Protein AF-A0A3C0C8Q9-F1 (afdb_monomer_lite)

pLDDT: mean 91.79, std 11.53, range [37.06, 98.62]

Structure (mmCIF, N/CA/C/O backbone):
data_AF-A0A3C0C8Q9-F1
#
_entry.id   AF-A0A3C0C8Q9-F1
#
loop_
_atom_site.group_PDB
_atom_site.id
_atom_site.type_symbol
_atom_site.label_atom_id
_atom_site.label_alt_id
_atom_site.label_comp_id
_atom_site.label_asym_id
_atom_site.label_entity_id
_atom_site.label_seq_id
_atom_site.pdbx_PDB_ins_code
_atom_site.Cartn_x
_atom_site.Cartn_y
_atom_site.Cartn_z
_atom_site.occupancy
_atom_site.B_iso_or_equiv
_atom_site.auth_seq_id
_atom_site.auth_comp_id
_atom_site.auth_asym_id
_atom_site.auth_atom_id
_atom_site.pdbx_PDB_model_num
ATOM 1 N N . MET A 1 1 ? 6.872 -10.525 24.923 1.00 37.06 1 MET A N 1
ATOM 2 C CA . MET A 1 1 ? 7.585 -9.280 25.269 1.00 37.06 1 MET A CA 1
ATOM 3 C C . MET A 1 1 ? 8.080 -8.710 23.955 1.00 37.06 1 MET A C 1
ATOM 5 O O . MET A 1 1 ? 9.132 -9.119 23.492 1.00 37.06 1 MET A O 1
ATOM 9 N N . PHE A 1 2 ? 7.241 -7.928 23.276 1.00 41.53 2 PHE A N 1
ATOM 10 C CA . PHE A 1 2 ? 7.622 -7.290 22.020 1.00 41.53 2 PHE A CA 1
ATOM 11 C C . PHE A 1 2 ? 8.367 -6.011 22.391 1.00 41.53 2 PHE A C 1
ATOM 13 O O . PHE A 1 2 ? 7.785 -5.118 23.006 1.00 41.53 2 PHE A O 1
ATOM 20 N N . GLU A 1 3 ? 9.670 -5.969 22.116 1.00 50.78 3 GLU A N 1
ATOM 21 C CA . GLU A 1 3 ? 10.396 -4.706 22.061 1.00 50.78 3 GLU A CA 1
ATOM 22 C C . GLU A 1 3 ? 9.685 -3.846 21.020 1.00 50.78 3 GLU A C 1
ATOM 24 O O . GLU A 1 3 ? 9.598 -4.223 19.852 1.00 50.78 3 GLU A O 1
ATOM 29 N N . PHE A 1 4 ? 9.114 -2.724 21.455 1.00 57.06 4 PHE A N 1
ATOM 30 C CA . PHE A 1 4 ? 8.666 -1.699 20.529 1.00 57.06 4 PHE A CA 1
ATOM 31 C C . PHE A 1 4 ? 9.885 -1.295 19.704 1.00 57.06 4 PHE A C 1
ATOM 33 O O . PHE A 1 4 ? 10.831 -0.711 20.237 1.00 57.06 4 PHE A O 1
ATOM 40 N N . ILE A 1 5 ? 9.879 -1.645 18.419 1.00 64.94 5 ILE A N 1
ATOM 41 C CA . ILE A 1 5 ? 10.842 -1.108 17.467 1.00 64.94 5 ILE A CA 1
ATOM 42 C C . ILE A 1 5 ? 10.723 0.415 17.572 1.00 64.94 5 ILE A C 1
ATOM 44 O O . ILE A 1 5 ? 9.624 0.972 17.581 1.00 64.94 5 ILE A O 1
ATOM 48 N N . ASN A 1 6 ? 11.852 1.096 17.744 1.00 88.06 6 ASN A N 1
ATOM 49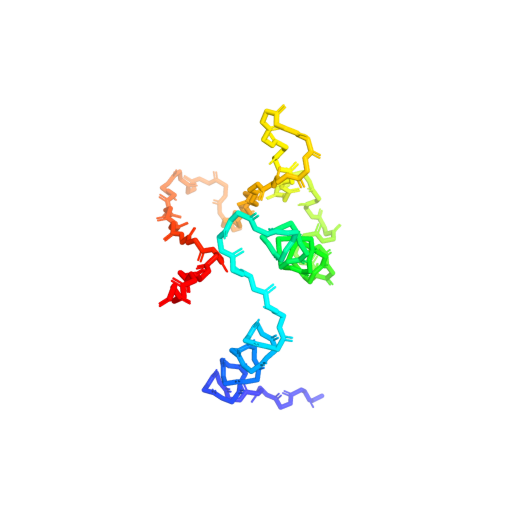 C CA . ASN A 1 6 ? 11.877 2.549 17.756 1.00 88.06 6 ASN A CA 1
ATOM 50 C C . ASN A 1 6 ? 11.263 3.051 16.439 1.00 88.06 6 ASN A C 1
ATOM 52 O O . ASN A 1 6 ? 11.728 2.655 15.372 1.00 88.06 6 ASN A O 1
ATOM 56 N N . PHE A 1 7 ? 10.264 3.939 16.509 1.00 89.88 7 PHE A N 1
ATOM 57 C CA . PHE A 1 7 ? 9.591 4.507 15.331 1.00 89.88 7 PHE A CA 1
ATOM 58 C C . PHE A 1 7 ? 10.580 4.986 14.260 1.00 89.88 7 PHE A C 1
ATOM 60 O O . PHE A 1 7 ? 10.352 4.797 13.070 1.00 89.88 7 PHE A O 1
ATOM 67 N N . LYS A 1 8 ? 11.713 5.571 14.670 1.00 93.06 8 LYS A N 1
ATOM 68 C CA . LYS A 1 8 ? 12.768 5.996 13.746 1.00 93.06 8 LYS A CA 1
ATOM 69 C C . LYS A 1 8 ? 13.336 4.824 12.946 1.00 93.06 8 LYS A C 1
ATOM 71 O O . LYS A 1 8 ? 13.531 4.955 11.742 1.00 93.06 8 LYS A O 1
ATOM 76 N N . ASP A 1 9 ? 13.637 3.715 13.607 1.00 93.62 9 ASP A N 1
ATOM 77 C CA . ASP A 1 9 ? 14.259 2.556 12.971 1.00 93.62 9 ASP A CA 1
ATOM 78 C C . ASP A 1 9 ? 13.265 1.852 12.043 1.00 93.62 9 ASP A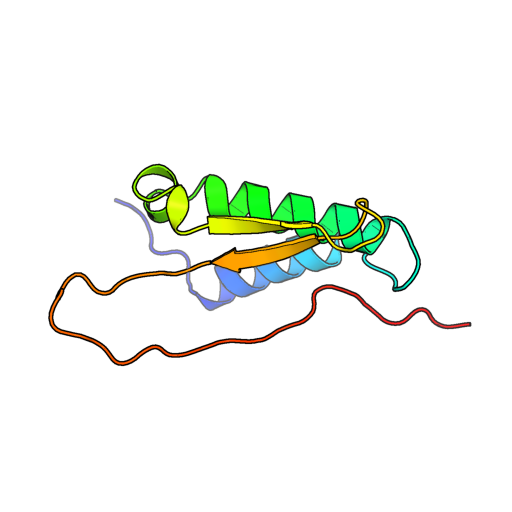 C 1
ATOM 80 O O . ASP A 1 9 ? 13.632 1.474 10.930 1.00 93.62 9 ASP A O 1
ATOM 84 N N . GLU A 1 10 ? 11.993 1.772 12.446 1.00 90.81 10 GLU A N 1
ATOM 85 C CA . GLU A 1 10 ? 10.906 1.274 11.600 1.00 90.81 10 GLU A CA 1
ATOM 86 C C . GLU A 1 10 ? 10.696 2.165 10.370 1.00 90.81 10 GLU A C 1
ATOM 88 O O . GLU A 1 10 ? 10.694 1.670 9.244 1.00 90.81 10 GLU A O 1
ATOM 93 N N . ALA A 1 11 ? 10.615 3.486 10.553 1.00 93.31 11 ALA A N 1
ATOM 94 C CA . ALA A 1 11 ? 10.481 4.433 9.452 1.00 93.31 11 ALA A CA 1
ATOM 95 C C . ALA A 1 11 ? 11.667 4.344 8.479 1.00 93.31 11 ALA A C 1
ATOM 97 O O . ALA A 1 11 ? 11.474 4.373 7.263 1.00 93.31 11 ALA A O 1
ATOM 98 N N . VAL A 1 12 ? 12.896 4.183 8.985 1.00 96.44 12 VAL A N 1
ATOM 99 C CA . VAL A 1 12 ? 14.091 3.982 8.150 1.00 96.44 12 VAL A CA 1
ATOM 100 C C . VAL A 1 12 ? 14.018 2.660 7.388 1.00 96.44 12 VAL A C 1
ATOM 102 O O . VAL A 1 12 ? 14.345 2.635 6.201 1.00 96.44 12 VAL A O 1
ATOM 105 N N . ALA A 1 13 ? 13.605 1.568 8.032 1.00 95.88 13 ALA A N 1
ATOM 106 C CA . ALA A 1 13 ? 13.466 0.269 7.381 1.00 95.88 13 ALA A CA 1
ATOM 107 C C . ALA A 1 13 ? 12.388 0.299 6.286 1.00 95.88 13 ALA A C 1
ATOM 109 O O . ALA A 1 13 ? 12.653 -0.127 5.161 1.00 95.88 13 ALA A O 1
ATOM 110 N N . LEU A 1 14 ? 11.222 0.879 6.583 1.00 95.50 14 LEU A N 1
ATOM 111 C CA . LEU A 1 14 ? 10.129 1.042 5.628 1.00 95.50 14 LEU A CA 1
ATOM 112 C C . LEU A 1 14 ? 10.556 1.918 4.448 1.00 95.50 14 LEU A C 1
ATOM 114 O O . LEU A 1 14 ? 10.344 1.547 3.299 1.00 95.50 14 LEU A O 1
ATOM 118 N N . THR A 1 15 ? 11.234 3.036 4.718 1.00 96.00 15 THR A N 1
ATOM 119 C CA . THR A 1 15 ? 11.759 3.913 3.662 1.00 96.00 15 THR A CA 1
ATOM 120 C C . THR A 1 15 ? 12.752 3.166 2.775 1.00 96.00 15 THR A C 1
ATOM 122 O O . THR A 1 15 ? 12.650 3.241 1.556 1.00 96.00 15 THR A O 1
ATOM 125 N N . LYS A 1 16 ? 13.685 2.400 3.361 1.00 97.56 16 LYS A N 1
ATOM 126 C CA . LYS A 1 16 ? 14.650 1.580 2.607 1.00 97.56 16 LYS A CA 1
ATOM 127 C C . LYS A 1 16 ? 13.973 0.527 1.731 1.00 97.56 16 LYS A C 1
ATOM 129 O O . LYS A 1 16 ? 14.449 0.264 0.631 1.00 97.56 16 LYS A O 1
ATOM 134 N N . TRP A 1 17 ? 12.889 -0.073 2.212 1.00 97.56 17 TRP A N 1
ATOM 135 C CA . TRP A 1 17 ? 12.098 -1.007 1.420 1.00 97.56 17 TRP A CA 1
ATOM 136 C C . TRP A 1 17 ? 11.387 -0.299 0.260 1.00 97.56 17 TRP A C 1
ATOM 138 O O . TRP A 1 17 ? 11.531 -0.739 -0.877 1.00 97.56 17 TRP A O 1
ATOM 148 N N . LEU A 1 18 ? 10.726 0.835 0.506 1.00 96.94 18 LEU A N 1
ATOM 149 C CA . LEU A 1 18 ? 10.052 1.607 -0.545 1.00 96.94 18 LEU A CA 1
ATOM 150 C C . LEU A 1 18 ? 11.018 2.041 -1.657 1.00 96.94 18 LEU A C 1
ATOM 152 O O . LEU A 1 18 ? 10.745 1.786 -2.823 1.00 96.94 18 LEU A O 1
ATOM 156 N N . ILE A 1 19 ? 12.187 2.602 -1.317 1.00 96.31 19 ILE A N 1
ATOM 157 C CA . ILE A 1 19 ? 13.182 3.023 -2.326 1.00 96.31 19 ILE A CA 1
ATOM 158 C C . ILE A 1 19 ? 13.817 1.849 -3.084 1.00 96.31 19 ILE A C 1
ATOM 160 O O . ILE A 1 19 ? 14.450 2.060 -4.115 1.00 96.31 19 ILE A O 1
ATOM 164 N N . SER A 1 20 ? 13.708 0.621 -2.567 1.00 97.19 20 SER A N 1
ATOM 165 C CA . SER A 1 20 ? 14.232 -0.565 -3.254 1.00 97.19 20 SER A CA 1
ATOM 166 C C . SER A 1 20 ? 13.336 -1.025 -4.409 1.00 97.19 20 SER A C 1
ATOM 168 O O . SER A 1 20 ? 13.756 -1.870 -5.197 1.00 97.19 20 SER A O 1
ATOM 170 N N . ILE A 1 21 ? 12.129 -0.456 -4.521 1.00 97.38 21 ILE A N 1
ATOM 171 C CA . ILE A 1 21 ? 11.157 -0.712 -5.581 1.00 97.38 21 ILE A CA 1
ATOM 172 C C . ILE A 1 21 ? 11.171 0.500 -6.525 1.00 97.38 21 ILE A C 1
ATOM 174 O O . ILE A 1 21 ? 10.649 1.553 -6.162 1.00 97.38 21 ILE A O 1
ATOM 178 N N . PRO A 1 22 ? 11.776 0.405 -7.723 1.00 95.69 22 PRO A N 1
ATOM 179 C CA . PRO A 1 22 ? 11.787 1.518 -8.667 1.00 95.69 22 PRO A CA 1
ATOM 180 C C . PRO A 1 22 ? 10.362 1.893 -9.083 1.00 95.69 22 PRO A C 1
ATOM 182 O O . PRO A 1 22 ? 9.621 1.032 -9.546 1.00 95.69 22 PRO A O 1
ATOM 185 N N . SER A 1 23 ? 10.003 3.172 -8.968 1.00 96.12 23 SER A N 1
ATOM 186 C CA . SER A 1 23 ? 8.661 3.686 -9.273 1.00 96.12 23 SER A CA 1
ATOM 187 C C . SER A 1 23 ? 8.692 4.879 -10.228 1.00 96.12 23 SER A C 1
ATOM 189 O O . SER A 1 23 ? 7.975 5.859 -10.060 1.00 96.12 23 SER A O 1
ATOM 191 N N . VAL A 1 24 ? 9.559 4.826 -11.240 1.00 94.81 24 VAL A N 1
ATOM 192 C CA . VAL A 1 24 ? 9.710 5.928 -12.199 1.00 94.81 24 VAL A CA 1
ATOM 193 C C . VAL A 1 24 ? 8.397 6.167 -12.951 1.00 94.81 24 VAL A C 1
ATOM 195 O O . VAL A 1 24 ? 7.835 5.214 -13.497 1.00 94.81 24 VAL A O 1
ATOM 198 N N . THR A 1 25 ? 7.929 7.417 -12.998 1.00 90.94 25 THR A N 1
ATOM 199 C CA . THR A 1 25 ? 6.702 7.813 -13.707 1.00 90.94 25 THR A CA 1
ATOM 200 C C . THR A 1 25 ? 6.720 7.312 -15.156 1.00 90.94 25 THR A C 1
ATOM 202 O O . THR A 1 25 ? 7.765 7.333 -15.810 1.00 90.94 25 THR A O 1
ATOM 205 N N . THR A 1 26 ? 5.572 6.886 -15.687 1.00 85.81 26 THR A N 1
ATOM 206 C CA . THR A 1 26 ? 5.376 6.290 -17.027 1.00 85.81 26 THR A CA 1
ATOM 207 C C . THR A 1 26 ? 6.020 4.917 -17.236 1.00 85.81 26 THR A C 1
ATOM 209 O O . THR A 1 26 ? 6.065 4.406 -18.359 1.00 85.81 26 THR A O 1
ATOM 212 N N . THR A 1 27 ? 6.492 4.282 -16.164 1.00 90.12 27 THR A N 1
ATOM 213 C CA . THR A 1 27 ? 7.016 2.915 -16.200 1.00 90.12 27 THR A CA 1
ATOM 214 C C . THR A 1 27 ? 6.127 1.978 -15.397 1.00 90.12 27 THR A C 1
ATOM 216 O O . THR A 1 27 ? 5.375 2.394 -14.520 1.00 90.12 27 THR A O 1
ATOM 219 N N . LYS A 1 28 ? 6.279 0.670 -15.623 1.00 91.12 28 LYS A N 1
ATOM 220 C CA . LYS A 1 28 ? 5.583 -0.351 -14.827 1.00 91.12 28 LYS A CA 1
ATOM 221 C C . LYS A 1 28 ? 5.874 -0.243 -13.315 1.00 91.12 28 LYS A C 1
ATOM 223 O O . LYS A 1 28 ? 5.077 -0.714 -12.508 1.00 91.12 28 LYS A O 1
ATOM 228 N N . GLY A 1 29 ? 6.967 0.422 -12.932 1.00 94.25 29 GLY A N 1
ATOM 229 C CA . GLY A 1 29 ? 7.340 0.638 -11.537 1.00 94.25 29 GLY A CA 1
ATOM 230 C C . GLY A 1 29 ? 6.253 1.312 -10.694 1.00 94.25 29 GLY A C 1
ATOM 231 O O . GLY A 1 29 ? 6.129 1.011 -9.509 1.00 94.25 29 GLY A O 1
ATOM 232 N N . GLU A 1 30 ? 5.424 2.173 -11.293 1.00 94.31 30 GLU A N 1
ATOM 233 C CA . GLU A 1 30 ? 4.286 2.803 -10.606 1.00 94.31 30 GLU A CA 1
ATOM 234 C C . GLU A 1 30 ? 3.256 1.767 -10.131 1.00 94.31 30 GLU A C 1
ATOM 236 O O . GLU A 1 30 ? 2.768 1.830 -9.000 1.00 94.31 30 GLU A O 1
ATOM 241 N N . ALA A 1 31 ? 2.953 0.773 -10.970 1.00 95.62 31 ALA A N 1
ATOM 242 C CA . ALA A 1 31 ? 2.054 -0.318 -10.615 1.00 95.62 31 ALA A CA 1
ATOM 243 C C . ALA A 1 31 ? 2.699 -1.269 -9.594 1.00 95.62 31 ALA A C 1
ATOM 245 O O . ALA A 1 31 ? 2.044 -1.666 -8.627 1.00 95.62 31 ALA A O 1
ATOM 246 N N . ASP A 1 32 ? 3.986 -1.584 -9.775 1.00 97.25 32 ASP A N 1
ATOM 247 C CA . ASP A 1 32 ? 4.719 -2.519 -8.917 1.00 97.25 32 ASP A CA 1
ATOM 248 C C . ASP A 1 32 ? 4.818 -1.996 -7.465 1.00 97.25 32 ASP A C 1
ATOM 250 O O . ASP A 1 32 ? 4.560 -2.746 -6.517 1.00 97.25 32 ASP A O 1
ATOM 254 N N . ILE A 1 33 ? 5.123 -0.703 -7.259 1.00 97.75 33 ILE A N 1
ATOM 255 C CA . ILE A 1 33 ? 5.164 -0.119 -5.906 1.00 97.75 33 ILE A CA 1
ATOM 256 C C . ILE A 1 33 ? 3.771 -0.037 -5.271 1.00 97.75 33 ILE A C 1
ATOM 258 O O . ILE A 1 33 ? 3.621 -0.335 -4.084 1.00 97.75 33 ILE A O 1
ATOM 262 N N . ALA A 1 34 ? 2.737 0.302 -6.048 1.00 97.25 34 ALA A N 1
ATOM 263 C CA . ALA A 1 34 ? 1.367 0.363 -5.548 1.00 97.25 34 ALA A CA 1
ATOM 264 C C . ALA A 1 34 ? 0.869 -1.025 -5.110 1.00 97.25 34 ALA A C 1
ATOM 266 O O . ALA A 1 34 ? 0.265 -1.165 -4.045 1.00 97.25 34 ALA A O 1
ATOM 267 N N . GLU A 1 35 ? 1.159 -2.075 -5.884 1.00 97.81 35 GLU A N 1
ATOM 268 C CA . GLU A 1 35 ? 0.828 -3.448 -5.497 1.00 97.81 35 GLU A CA 1
ATOM 269 C C . GLU A 1 35 ? 1.562 -3.859 -4.211 1.00 97.81 35 GLU A C 1
ATOM 271 O O . GLU A 1 35 ? 0.950 -4.426 -3.300 1.00 97.81 35 GLU A O 1
ATOM 276 N N . ALA A 1 36 ? 2.859 -3.553 -4.108 1.00 98.06 36 ALA A N 1
ATOM 277 C CA . ALA A 1 36 ? 3.665 -3.893 -2.939 1.00 98.06 36 ALA A CA 1
ATOM 278 C C . ALA A 1 36 ? 3.140 -3.226 -1.657 1.00 98.06 36 ALA A C 1
ATOM 280 O O . ALA A 1 36 ? 2.964 -3.903 -0.640 1.00 98.06 36 ALA A O 1
ATOM 281 N N . VAL A 1 37 ? 2.832 -1.925 -1.707 1.00 97.88 37 VAL A N 1
ATOM 282 C CA . VAL A 1 37 ? 2.258 -1.185 -0.572 1.00 97.88 37 VAL A CA 1
ATOM 283 C C . VAL A 1 37 ? 0.877 -1.727 -0.210 1.00 97.88 37 VAL A C 1
ATOM 285 O O . VAL A 1 37 ? 0.603 -1.952 0.969 1.00 97.88 37 VAL A O 1
ATOM 288 N N . TRP A 1 38 ? 0.016 -1.998 -1.196 1.00 98.38 38 TRP A N 1
ATOM 289 C CA . TRP A 1 38 ? -1.315 -2.549 -0.937 1.00 98.38 38 TRP A CA 1
ATOM 290 C C . TRP A 1 38 ? -1.243 -3.918 -0.253 1.00 98.38 38 TRP A C 1
ATOM 292 O O . TRP A 1 38 ? -1.944 -4.144 0.732 1.00 98.38 38 TRP A O 1
ATOM 302 N N . ARG A 1 39 ? -0.363 -4.816 -0.718 1.00 98.19 39 ARG A N 1
ATOM 303 C CA . ARG A 1 39 ? -0.142 -6.130 -0.089 1.00 98.19 39 ARG A CA 1
ATOM 304 C C . ARG A 1 39 ? 0.378 -5.996 1.343 1.00 98.19 39 ARG A C 1
ATOM 306 O O . ARG A 1 39 ? -0.140 -6.667 2.229 1.00 98.19 39 ARG A O 1
ATOM 313 N N . ALA A 1 40 ? 1.341 -5.103 1.580 1.00 97.69 40 ALA A N 1
ATOM 314 C CA . ALA A 1 40 ? 1.877 -4.861 2.918 1.00 97.69 40 ALA A CA 1
ATOM 315 C C . ALA A 1 40 ? 0.800 -4.338 3.885 1.00 97.69 40 ALA A C 1
ATOM 317 O O . ALA A 1 40 ? 0.694 -4.830 5.006 1.00 97.69 40 ALA A O 1
ATOM 318 N N . LEU A 1 41 ? -0.042 -3.394 3.444 1.00 97.75 41 LEU A N 1
ATOM 319 C CA . LEU A 1 41 ? -1.176 -2.903 4.235 1.00 97.75 41 LEU A CA 1
ATOM 320 C C . LEU A 1 41 ? -2.200 -4.010 4.493 1.00 97.75 41 LEU A C 1
ATOM 322 O O . LEU A 1 41 ? -2.630 -4.191 5.631 1.00 97.75 41 LEU A O 1
ATOM 326 N N . LYS A 1 42 ? -2.553 -4.783 3.462 1.00 98.12 42 LYS A N 1
ATOM 327 C CA . LYS A 1 42 ? -3.499 -5.902 3.557 1.00 98.12 42 LYS A CA 1
ATOM 328 C C . LYS A 1 42 ? -3.075 -6.947 4.589 1.00 98.12 42 LYS A C 1
ATOM 330 O O . LYS A 1 42 ? -3.937 -7.570 5.201 1.00 98.12 42 LYS A O 1
ATOM 335 N N . ASP A 1 43 ? -1.773 -7.121 4.796 1.00 97.44 43 ASP A N 1
ATOM 336 C CA . ASP A 1 43 ? -1.231 -8.080 5.757 1.00 97.44 43 ASP A CA 1
ATOM 337 C C . ASP A 1 43 ? -1.189 -7.568 7.208 1.00 97.44 43 ASP A C 1
ATOM 339 O O . ASP A 1 43 ? -0.897 -8.352 8.117 1.00 97.44 43 ASP A O 1
ATOM 343 N N . THR A 1 44 ? -1.528 -6.302 7.461 1.00 97.06 44 THR A N 1
ATOM 344 C CA . THR A 1 44 ? -1.691 -5.781 8.828 1.00 97.06 44 THR A CA 1
ATOM 345 C C . THR A 1 44 ? -2.949 -6.341 9.494 1.00 97.06 44 THR A C 1
ATOM 347 O O . THR A 1 44 ? -3.950 -6.613 8.829 1.00 97.06 44 THR A O 1
ATOM 350 N N . ASP A 1 45 ? -2.927 -6.477 10.822 1.00 96.81 45 ASP A N 1
ATOM 351 C CA . ASP A 1 45 ? -4.067 -7.009 11.583 1.00 96.81 45 ASP A CA 1
ATOM 352 C C . ASP A 1 45 ? -5.344 -6.190 11.345 1.00 96.81 45 ASP A C 1
ATOM 354 O O . ASP A 1 45 ? -6.409 -6.750 11.092 1.00 96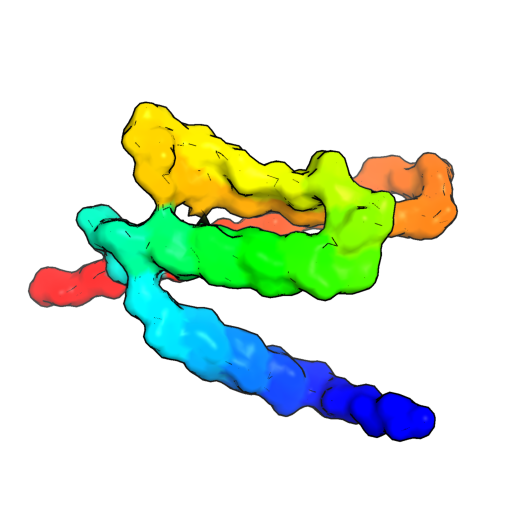.81 45 ASP A O 1
ATOM 358 N N . TYR A 1 46 ? -5.218 -4.860 11.295 1.00 97.38 46 TYR A N 1
ATOM 359 C CA . TYR A 1 46 ? -6.356 -3.971 11.078 1.00 97.38 46 TYR A CA 1
ATOM 360 C C . TYR A 1 46 ? -7.074 -4.238 9.748 1.00 97.38 46 TYR A C 1
ATOM 362 O O . TYR A 1 46 ? -8.299 -4.356 9.724 1.00 97.38 46 TYR A O 1
ATOM 370 N N . PHE A 1 47 ? -6.337 -4.349 8.636 1.00 98.25 47 PHE A N 1
ATOM 371 C CA . PHE A 1 47 ? -6.941 -4.561 7.315 1.00 98.25 47 PHE A CA 1
ATOM 372 C C . PHE A 1 47 ? -7.309 -6.025 7.046 1.00 98.25 47 PHE A C 1
ATOM 374 O O . PHE A 1 47 ? -8.180 -6.278 6.216 1.00 98.25 47 PHE A O 1
ATOM 381 N N . LYS A 1 48 ? -6.738 -6.986 7.784 1.00 97.81 48 LYS A N 1
ATOM 382 C CA . LYS A 1 48 ? -7.258 -8.363 7.829 1.00 97.81 48 LYS A CA 1
ATOM 383 C C . LYS A 1 48 ? -8.642 -8.423 8.470 1.00 97.81 48 LYS A C 1
ATOM 385 O O . LYS A 1 48 ? -9.505 -9.147 7.979 1.00 97.81 48 LYS A O 1
ATOM 390 N N . GLU A 1 49 ? -8.855 -7.663 9.541 1.00 97.62 49 GLU A N 1
ATOM 391 C CA . GLU A 1 49 ? -10.147 -7.570 10.232 1.00 97.62 49 GLU A CA 1
ATOM 392 C C . GLU A 1 49 ? -11.153 -6.673 9.493 1.00 97.62 49 GLU A C 1
ATOM 394 O O . GLU A 1 49 ? -12.358 -6.896 9.577 1.00 97.62 49 GLU A O 1
ATOM 399 N N . ASN A 1 50 ? -10.666 -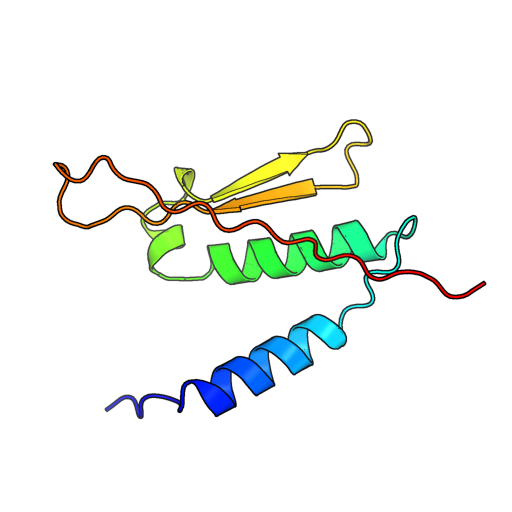5.681 8.739 1.00 97.31 50 ASN A N 1
ATOM 400 C CA . ASN A 1 50 ? -11.478 -4.686 8.036 1.00 97.31 50 ASN A CA 1
ATOM 401 C C . ASN A 1 50 ? -11.109 -4.595 6.537 1.00 97.31 50 ASN A C 1
ATOM 403 O O . ASN A 1 50 ? -10.657 -3.538 6.082 1.00 97.31 50 ASN A O 1
ATOM 407 N N . PRO A 1 51 ? -11.288 -5.667 5.744 1.00 97.69 51 PRO A N 1
ATOM 408 C CA . PRO A 1 51 ? -10.808 -5.720 4.360 1.00 97.69 51 PRO A CA 1
ATOM 409 C C . PRO A 1 51 ? -11.464 -4.679 3.443 1.00 97.69 51 PRO A C 1
ATOM 411 O O . PRO A 1 51 ? -10.801 -4.142 2.559 1.00 97.69 51 PRO A O 1
ATOM 414 N N . ASP A 1 52 ? -12.730 -4.331 3.688 1.00 97.88 52 ASP A N 1
ATOM 415 C CA . ASP A 1 52 ? -13.468 -3.337 2.893 1.00 97.88 52 ASP A CA 1
ATOM 416 C C . ASP A 1 52 ? -12.930 -1.906 3.069 1.00 97.88 52 ASP A C 1
ATOM 418 O O . ASP A 1 52 ? -13.211 -1.025 2.256 1.00 97.88 52 ASP A O 1
ATOM 422 N N . ASN A 1 53 ? -12.131 -1.664 4.113 1.00 97.81 53 ASN A N 1
ATOM 423 C CA . ASN A 1 53 ? -11.494 -0.373 4.352 1.00 97.81 53 ASN A CA 1
ATOM 424 C C . ASN A 1 53 ? -10.169 -0.200 3.579 1.00 97.81 53 ASN A C 1
ATOM 426 O O . ASN A 1 53 ? -9.542 0.854 3.699 1.00 97.81 53 ASN A O 1
ATOM 430 N N . LEU A 1 54 ? -9.729 -1.200 2.804 1.00 98.62 54 LEU A N 1
ATOM 431 C CA . LEU A 1 54 ? -8.544 -1.123 1.949 1.00 98.62 54 LEU A CA 1
ATOM 432 C C . LEU A 1 54 ? -8.916 -1.389 0.488 1.00 98.62 54 LEU A C 1
ATOM 434 O O . LEU A 1 54 ? -9.104 -2.529 0.066 1.00 98.62 54 LEU A O 1
ATOM 438 N N . ILE A 1 55 ? -8.963 -0.329 -0.311 1.00 98.19 55 ILE A N 1
ATOM 439 C CA . ILE A 1 55 ? -9.410 -0.382 -1.702 1.00 98.19 55 ILE A CA 1
ATOM 440 C C . ILE A 1 55 ? -8.211 -0.178 -2.629 1.00 98.19 55 ILE A C 1
ATOM 442 O O . ILE A 1 55 ? -7.498 0.821 -2.527 1.00 98.19 55 ILE A O 1
ATOM 446 N N . TYR A 1 56 ? -8.018 -1.118 -3.556 1.00 97.69 56 TYR A N 1
ATOM 447 C CA . TYR A 1 56 ? -7.076 -0.997 -4.669 1.00 97.69 56 TYR A CA 1
ATOM 448 C C . TYR A 1 56 ? -7.834 -0.470 -5.886 1.00 97.69 56 TYR A C 1
ATOM 450 O O . TYR A 1 56 ? -8.602 -1.195 -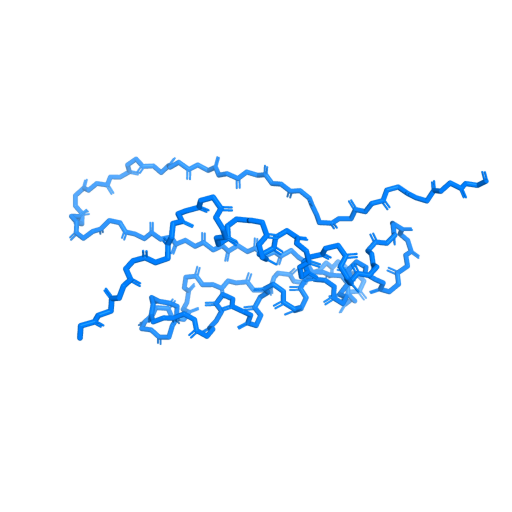6.516 1.00 97.69 56 TYR A O 1
ATOM 458 N N . VAL A 1 57 ? -7.709 0.827 -6.141 1.00 97.19 57 VAL A N 1
ATOM 459 C CA . VAL A 1 57 ? -8.533 1.562 -7.102 1.00 97.19 57 VAL A CA 1
ATOM 460 C C . VAL A 1 57 ? -7.860 1.518 -8.475 1.00 97.19 57 VAL A C 1
ATOM 462 O O . VAL A 1 57 ? -6.826 2.170 -8.630 1.00 97.19 57 VAL A O 1
ATOM 465 N N . PRO A 1 58 ? -8.411 0.800 -9.472 1.00 95.94 58 PRO A N 1
ATOM 466 C CA . PRO A 1 58 ? -7.833 0.763 -10.812 1.00 95.94 58 PRO A CA 1
ATOM 467 C C . PRO A 1 58 ? -7.969 2.115 -11.512 1.00 95.94 58 PRO A C 1
ATOM 469 O O . PRO A 1 58 ? -9.006 2.780 -11.430 1.00 95.94 58 PRO A O 1
ATOM 472 N N . HIS A 1 59 ? -6.917 2.517 -12.219 1.00 94.00 59 HIS A N 1
ATOM 473 C CA . HIS A 1 59 ? -6.946 3.646 -13.148 1.00 94.00 59 HIS A CA 1
ATOM 474 C C . HIS A 1 59 ? -7.561 3.218 -14.488 1.00 94.00 59 HIS A C 1
ATOM 476 O O . HIS A 1 59 ? -7.876 2.049 -14.705 1.00 94.00 59 HIS A O 1
ATOM 482 N N . GLN A 1 60 ? -7.737 4.165 -15.414 1.00 94.75 60 GLN A N 1
ATOM 483 C CA . GLN A 1 60 ? -8.357 3.892 -16.721 1.00 94.75 60 GLN A CA 1
ATOM 484 C C . GLN A 1 60 ? -7.577 2.882 -17.576 1.00 94.75 60 GLN A C 1
ATOM 486 O O . GLN A 1 60 ? -8.183 2.168 -18.370 1.00 94.75 60 GLN A O 1
ATOM 491 N N . ASP A 1 61 ? -6.253 2.818 -17.424 1.00 92.06 61 ASP A N 1
ATOM 492 C CA . ASP A 1 61 ? -5.404 1.871 -18.153 1.00 92.06 61 ASP A CA 1
ATOM 493 C C . ASP A 1 61 ? -5.397 0.456 -17.554 1.00 92.06 61 ASP A C 1
ATOM 495 O O . ASP A 1 61 ? -4.823 -0.450 -18.156 1.00 92.06 61 ASP A O 1
ATOM 499 N N . MET A 1 62 ? -6.049 0.254 -16.399 1.00 89.44 62 MET A N 1
ATOM 500 C CA . MET A 1 62 ? -6.111 -1.003 -15.639 1.00 89.44 62 MET A CA 1
ATOM 501 C C . MET A 1 62 ? -4.752 -1.558 -15.178 1.00 89.44 62 MET A C 1
ATOM 503 O O . MET A 1 62 ? -4.704 -2.628 -14.569 1.00 89.44 62 MET A O 1
ATOM 507 N N . VAL A 1 63 ? -3.654 -0.856 -15.456 1.00 90.50 63 VAL A N 1
ATOM 508 C CA . VAL A 1 63 ? -2.295 -1.217 -15.045 1.00 90.50 63 VAL A CA 1
ATOM 509 C C . VAL A 1 63 ? -1.974 -0.497 -13.744 1.00 90.50 63 VAL A C 1
ATOM 511 O O . VAL A 1 63 ? -1.564 -1.123 -12.765 1.00 90.50 63 VAL A O 1
ATOM 514 N N . HIS A 1 64 ? -2.219 0.808 -13.707 1.00 92.88 64 HIS A N 1
ATOM 515 C CA . HIS A 1 64 ? -1.938 1.641 -12.553 1.00 92.88 64 HIS A CA 1
ATOM 516 C C . HIS A 1 64 ? -3.106 1.652 -11.582 1.00 92.88 64 HIS A C 1
ATOM 518 O O . HIS A 1 64 ? -4.273 1.487 -11.948 1.00 92.88 64 HIS A O 1
ATOM 524 N N . HIS A 1 65 ? -2.766 1.819 -10.311 1.00 95.25 65 HIS A N 1
ATOM 525 C CA . HIS A 1 65 ? -3.731 1.771 -9.234 1.00 95.25 65 HIS A CA 1
ATOM 526 C C . HIS A 1 65 ? -3.377 2.790 -8.158 1.00 95.25 65 HIS A C 1
ATOM 528 O O . HIS A 1 65 ? -2.210 2.998 -7.830 1.00 95.25 65 HIS A O 1
ATOM 534 N N . SER A 1 66 ? -4.407 3.378 -7.559 1.00 96.50 66 SER A N 1
ATOM 535 C CA . SER A 1 66 ? -4.290 4.116 -6.303 1.00 96.50 66 SER A CA 1
ATOM 536 C C . SER A 1 66 ? -4.715 3.234 -5.135 1.00 96.50 66 SER A C 1
ATOM 538 O O . SER A 1 66 ? -5.475 2.280 -5.296 1.00 96.50 66 SER A O 1
ATOM 540 N N . ILE A 1 67 ? -4.251 3.571 -3.936 1.00 97.94 67 ILE A N 1
ATOM 541 C CA . ILE A 1 67 ? -4.615 2.868 -2.707 1.00 97.94 67 ILE A CA 1
ATOM 542 C C . ILE A 1 67 ? -5.429 3.823 -1.843 1.00 97.94 67 ILE A C 1
ATOM 544 O O . ILE A 1 67 ? -4.986 4.935 -1.562 1.00 97.94 67 ILE A O 1
ATOM 548 N N . CYS A 1 68 ? -6.604 3.383 -1.403 1.00 98.06 68 CYS A N 1
ATOM 549 C CA . CYS A 1 68 ? -7.367 4.057 -0.360 1.00 98.06 68 CYS A CA 1
ATOM 550 C C . CYS A 1 68 ? -7.389 3.160 0.877 1.00 98.06 68 CYS A C 1
ATOM 552 O O . CYS A 1 68 ? -7.818 2.011 0.792 1.00 98.06 68 CYS A O 1
ATOM 554 N N . ALA A 1 69 ? -6.911 3.674 2.008 1.00 98.00 69 ALA A N 1
ATOM 555 C CA . ALA A 1 69 ? -6.798 2.941 3.262 1.00 98.00 69 ALA A CA 1
ATOM 556 C C . ALA A 1 69 ? -7.462 3.755 4.381 1.00 98.00 69 ALA A C 1
ATOM 558 O O . ALA A 1 69 ? -6.979 4.826 4.748 1.00 98.00 69 ALA A O 1
ATOM 559 N N . LEU A 1 70 ? -8.583 3.263 4.909 1.00 97.25 70 LEU A N 1
ATOM 560 C CA . LEU A 1 70 ? -9.354 3.924 5.959 1.00 97.25 70 LEU A CA 1
ATOM 561 C C . LEU A 1 70 ? -9.138 3.221 7.301 1.00 97.25 70 LEU A C 1
ATOM 563 O O . LEU A 1 70 ? -9.509 2.065 7.466 1.00 97.25 70 LEU A O 1
ATOM 567 N N . VAL A 1 71 ? -8.615 3.938 8.292 1.00 95.94 71 VAL A N 1
ATOM 568 C CA . VAL A 1 71 ? -8.581 3.460 9.680 1.00 95.94 71 VAL A CA 1
ATOM 569 C C . VAL A 1 71 ? -9.642 4.209 10.473 1.00 95.94 71 VAL A C 1
ATOM 571 O O . VAL A 1 71 ? -9.555 5.420 10.665 1.00 95.94 71 VAL A O 1
ATOM 574 N N . LYS A 1 72 ? -10.671 3.487 10.910 1.00 94.19 72 LYS A N 1
ATOM 575 C CA . LYS A 1 72 ? -11.747 4.014 11.753 1.00 94.19 72 LYS A CA 1
ATOM 576 C C . LYS A 1 72 ? -11.327 4.024 13.218 1.00 94.19 72 LYS A C 1
ATOM 578 O O . LYS A 1 72 ? -10.713 3.076 13.705 1.00 94.19 72 LYS A O 1
ATOM 583 N N . CYS A 1 73 ? -11.705 5.089 13.920 1.00 90.69 73 CYS A N 1
ATOM 584 C CA . CYS A 1 73 ? -11.623 5.137 15.374 1.00 90.69 73 CYS A CA 1
ATOM 585 C C . CYS A 1 73 ? -12.536 4.063 15.987 1.00 90.69 73 CYS A C 1
ATOM 587 O O . CYS A 1 73 ? -13.573 3.729 15.416 1.00 90.69 73 CYS A O 1
ATOM 589 N N . ALA A 1 74 ? -12.175 3.559 17.168 1.00 87.06 74 ALA A N 1
ATOM 590 C CA . ALA A 1 74 ? -13.034 2.655 17.932 1.00 87.06 74 ALA A CA 1
ATOM 591 C C . ALA A 1 74 ? -14.324 3.339 18.429 1.00 87.06 74 ALA A C 1
ATOM 593 O O . ALA A 1 74 ? -15.306 2.661 18.715 1.00 87.06 74 ALA A O 1
ATOM 594 N N . ASP A 1 75 ? -14.329 4.673 18.540 1.00 90.69 75 ASP A N 1
ATOM 595 C CA . ASP A 1 75 ? -15.535 5.443 18.840 1.00 90.69 75 ASP A CA 1
ATOM 596 C C . ASP A 1 75 ? -16.336 5.703 17.557 1.00 90.69 75 ASP A C 1
ATOM 598 O O . ASP A 1 75 ? -15.974 6.555 16.744 1.00 90.69 75 ASP A O 1
ATOM 602 N N . GLU A 1 76 ? -17.450 4.987 17.398 1.00 81.94 76 GLU A N 1
ATOM 603 C CA . GLU A 1 76 ? -18.362 5.109 16.251 1.00 81.94 76 GLU A CA 1
ATOM 604 C C . GLU A 1 76 ? -19.004 6.499 16.115 1.00 81.94 76 GLU A C 1
ATOM 606 O O . GLU A 1 76 ? -19.549 6.826 15.060 1.00 81.94 76 GLU A O 1
ATOM 611 N N . LYS A 1 77 ? -18.957 7.333 17.162 1.00 89.56 77 LYS A N 1
ATOM 612 C CA . LYS A 1 77 ? -19.477 8.706 17.110 1.00 89.56 77 LYS A CA 1
ATOM 613 C C . LYS A 1 77 ? -18.500 9.684 16.474 1.00 89.56 77 LYS A C 1
ATOM 615 O O . LYS A 1 77 ? -18.910 10.800 16.154 1.00 89.56 77 LYS A O 1
ATOM 620 N N . GLN A 1 78 ? -17.234 9.300 16.309 1.00 91.00 78 GLN A N 1
ATOM 621 C CA . GLN A 1 78 ? -16.249 10.172 15.693 1.00 91.00 78 GLN A CA 1
ATOM 622 C C . GLN A 1 78 ? -16.476 10.241 14.180 1.00 91.00 78 GLN A C 1
ATOM 624 O O . GLN A 1 78 ? -16.241 9.273 13.460 1.00 91.00 78 GLN A O 1
ATOM 629 N N . SER A 1 79 ? -16.920 11.404 13.701 1.00 88.56 79 SER A N 1
ATOM 630 C CA . SER A 1 79 ? -17.189 11.656 12.279 1.00 88.56 79 SER A CA 1
ATOM 631 C C . SER A 1 79 ? -16.040 12.348 11.552 1.00 88.56 79 SER A C 1
ATOM 633 O O . SER A 1 79 ? -15.970 12.299 10.323 1.00 88.56 79 SER A O 1
ATOM 635 N N . ASP A 1 80 ? -15.147 13.008 12.291 1.00 94.62 80 ASP A N 1
ATOM 636 C CA . ASP A 1 80 ? -14.039 13.741 11.690 1.00 94.62 80 ASP A CA 1
ATOM 637 C C . ASP A 1 80 ? -13.003 12.769 11.125 1.00 94.62 80 ASP A C 1
ATOM 639 O O . ASP A 1 80 ? -12.556 11.837 11.797 1.00 94.62 80 ASP A O 1
ATOM 643 N N . THR A 1 81 ? -12.605 13.001 9.875 1.00 94.88 81 THR A N 1
ATOM 644 C CA . THR A 1 81 ? -11.637 12.167 9.157 1.00 94.88 81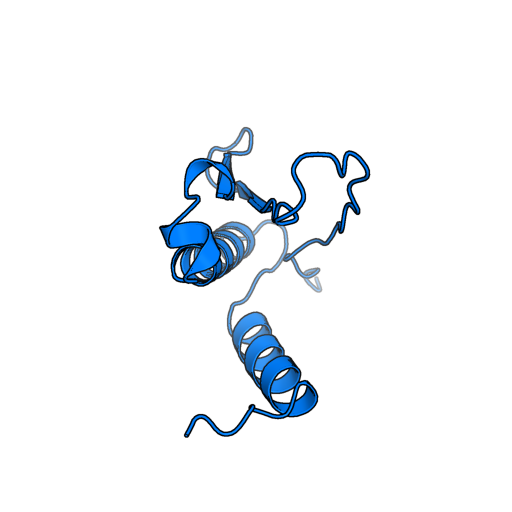 THR A CA 1
ATOM 645 C C . THR A 1 81 ? -10.442 13.011 8.741 1.00 94.88 81 THR A C 1
ATOM 647 O O . THR A 1 81 ? -10.595 14.025 8.059 1.00 94.88 81 THR A O 1
ATOM 650 N N . VAL A 1 82 ? -9.237 12.578 9.112 1.00 96.06 82 VAL A N 1
ATOM 651 C CA . VAL A 1 82 ? -7.992 13.157 8.592 1.00 96.06 82 VAL A CA 1
ATOM 652 C C . VAL A 1 82 ? -7.633 12.438 7.297 1.00 96.06 82 VAL A C 1
ATOM 654 O O . VAL A 1 82 ? -7.446 11.224 7.290 1.00 96.06 82 VAL A O 1
ATOM 657 N N . CYS A 1 83 ? -7.529 13.188 6.201 1.00 96.25 83 CYS A N 1
ATOM 658 C CA . CYS A 1 83 ? -7.111 12.662 4.906 1.00 96.25 83 CYS A CA 1
ATOM 659 C C . CYS A 1 83 ? -5.621 12.949 4.685 1.00 96.25 83 CYS A C 1
ATOM 661 O O . CYS A 1 83 ? -5.209 14.110 4.670 1.00 96.25 83 CYS A O 1
ATOM 663 N N . LEU A 1 84 ? -4.822 11.894 4.517 1.00 96.81 84 LEU A N 1
ATOM 664 C CA . LEU A 1 84 ? -3.417 11.987 4.126 1.00 96.81 84 LEU A CA 1
ATOM 665 C C . LEU A 1 84 ? -3.300 11.628 2.646 1.00 96.81 84 LEU A C 1
ATOM 667 O O . LEU A 1 84 ? -3.776 10.575 2.227 1.00 96.81 84 LEU A O 1
ATOM 671 N N . LEU A 1 85 ? -2.670 12.504 1.867 1.00 95.81 85 LEU A N 1
ATOM 672 C CA . LEU A 1 85 ? -2.454 12.315 0.435 1.00 95.81 85 LEU A CA 1
ATOM 673 C C . LEU A 1 85 ? -0.953 12.270 0.152 1.00 95.81 85 LEU A C 1
ATOM 675 O O . LEU A 1 85 ? -0.204 13.135 0.606 1.00 95.81 85 LEU A O 1
ATOM 679 N N . CYS A 1 86 ? -0.528 11.273 -0.615 1.00 93.50 86 CYS A N 1
ATOM 680 C CA . CYS A 1 86 ? 0.832 11.134 -1.118 1.00 93.50 86 CYS A CA 1
ATOM 681 C C . CYS A 1 86 ? 0.812 10.491 -2.509 1.00 93.50 86 CYS A C 1
ATOM 683 O O . CYS A 1 86 ? -0.207 9.948 -2.940 1.00 93.50 86 CYS A O 1
ATOM 685 N N . HIS A 1 87 ? 1.943 10.561 -3.201 1.00 94.06 87 HIS A N 1
ATOM 686 C CA . HIS A 1 87 ? 2.196 9.818 -4.429 1.00 94.06 87 HIS A CA 1
ATOM 687 C C . HIS A 1 87 ? 3.365 8.849 -4.187 1.00 94.06 87 HIS A C 1
ATOM 689 O O . HIS A 1 87 ? 4.171 9.064 -3.276 1.00 94.06 87 HIS A O 1
ATOM 695 N N . CYS A 1 88 ? 3.418 7.753 -4.945 1.00 92.62 88 CYS A N 1
ATOM 696 C CA . CYS A 1 88 ? 4.450 6.717 -4.802 1.00 92.62 88 CYS A CA 1
ATOM 697 C C . CYS A 1 88 ? 5.471 6.734 -5.945 1.00 92.62 88 CYS A C 1
ATOM 699 O O . CYS A 1 88 ? 6.496 6.059 -5.851 1.00 92.62 88 CYS A O 1
ATOM 701 N N . ASP A 1 89 ? 5.189 7.465 -7.020 1.00 93.62 89 ASP A N 1
ATOM 702 C CA . ASP A 1 89 ? 6.053 7.574 -8.184 1.00 93.62 89 ASP A CA 1
ATOM 703 C C . ASP A 1 89 ? 7.216 8.546 -7.950 1.00 93.62 89 ASP A C 1
ATOM 705 O O . ASP A 1 89 ? 7.156 9.473 -7.136 1.00 93.62 89 ASP A O 1
ATOM 709 N N . THR A 1 90 ? 8.297 8.322 -8.684 1.00 94.69 90 THR A N 1
ATOM 710 C CA . THR A 1 90 ? 9.463 9.202 -8.730 1.00 94.69 90 THR A CA 1
ATOM 711 C C . THR A 1 90 ? 9.643 9.747 -10.135 1.00 94.69 90 THR A C 1
ATOM 713 O O . THR A 1 90 ? 9.484 9.010 -11.106 1.00 94.69 90 THR A O 1
ATOM 716 N N . SER A 1 91 ? 10.084 10.996 -10.263 1.00 92.31 91 SER A N 1
ATOM 717 C CA . SER A 1 91 ? 10.448 11.548 -11.568 1.00 92.31 91 SER A CA 1
ATOM 718 C C . SER A 1 91 ? 11.603 10.770 -12.203 1.00 92.31 91 SER A C 1
ATOM 720 O O . SER A 1 91 ? 12.610 10.488 -11.547 1.00 92.31 91 SER A O 1
ATOM 722 N N . GLY A 1 92 ? 11.485 10.481 -13.497 1.00 84.81 92 GLY A N 1
ATOM 723 C CA . GLY A 1 92 ? 12.631 10.106 -14.318 1.00 84.81 92 GLY A CA 1
ATOM 724 C C . GLY A 1 92 ? 13.522 11.322 -14.561 1.00 84.81 92 GLY A C 1
ATOM 725 O O . GLY A 1 92 ? 13.022 12.439 -14.687 1.00 84.81 92 GLY A O 1
ATOM 726 N N . ASN A 1 93 ? 14.833 11.107 -14.620 1.00 71.00 93 ASN A N 1
ATOM 727 C CA . ASN A 1 93 ? 15.739 12.090 -15.200 1.00 71.00 93 ASN A CA 1
ATOM 728 C C . ASN A 1 93 ? 15.970 11.657 -16.649 1.00 71.00 93 ASN A C 1
ATOM 730 O O . ASN A 1 93 ? 16.552 10.592 -16.862 1.00 71.00 93 ASN A O 1
ATOM 734 N N . ASP A 1 94 ? 15.482 12.450 -17.601 1.00 58.81 94 ASP A N 1
ATOM 735 C CA . ASP A 1 94 ? 15.981 12.412 -18.980 1.00 58.81 94 ASP A CA 1
ATOM 736 C C . ASP A 1 94 ? 17.481 12.764 -19.018 1.00 58.81 94 ASP A C 1
ATOM 738 O O . ASP A 1 94 ? 17.907 13.662 -18.246 1.00 58.81 94 ASP A O 1
#

Foldseek 3Di:
DDDPDDPVVVVVVVVVVLVVQAFEPPDLSQLVSQVVVLVVLCPDPQCVVVVVQWDFAADPVSSHTDIGHDDDDPPPPDPDDDDDDDGSHDYDDD

Sequence (94 aa):
MFEFINFKDEAVALTKWLISIPSVTTTKGEADIAEAVWRALKDTDYFKENPDNLIYVPHQDMVHHSICALVKCADEKQSDTVCLLCHCDTSGND

Secondary structure (DSSP, 8-state):
------HHHHHHHHHHHHHTS--BTTSTHHHHHHHHHHHHHHTSHHHHH-GGGEEEEE-TTSS-EEEEE----S-TT----PPP-----B----

Radius of gyration: 15.63 Å; chains: 1; bounding box: 36×23×44 Å